Protein AF-A0A3N5C8G1-F1 (afdb_monomer)

Solvent-accessible surface area (backbone atoms only — not comparable to full-atom values): 5020 Å² total; per-residue (Å²): 137,82,77,80,75,76,78,77,74,81,70,20,55,48,63,59,35,57,64,35,57,73,52,83,60,84,82,40,59,55,26,54,50,26,53,46,54,69,70,42,82,82,54,69,60,76,42,79,52,66,65,67,54,49,55,49,41,72,78,60,56,88,48,101,56,43,66,65,40,45,56,55,52,47,55,53,49,63,74,75,104

InterPro domains:
  IPR010673 Protein of unknown function UPF0346 [MF_01538] (9-80)
  IPR010673 Protein of unknown function UPF0346 [NF010193] (11-80)
  IPR010673 Protein of unknown function UPF0346 [PIRSF037262] (11-80)
  IPR023089 YozE SAM-like domain [PF06855] (12-79)
  IPR036806 YozE SAM-like superfamily [G3DSA:1.10.150.260] (9-81)
  IPR036806 YozE SAM-like superfamily [SSF140652] (11-80)

Organism: NCBI:txid485577

Structure (mmCIF, N/CA/C/O backbone):
data_AF-A0A3N5C8G1-F1
#
_entry.id   AF-A0A3N5C8G1-F1
#
loop_
_atom_site.group_PDB
_atom_site.id
_atom_site.type_symbol
_atom_site.label_atom_id
_atom_site.label_alt_id
_atom_site.label_comp_id
_atom_site.label_asym_id
_atom_site.label_entity_id
_atom_site.label_seq_id
_atom_site.pdbx_PDB_ins_code
_atom_site.Cartn_x
_atom_site.Cartn_y
_atom_site.Cartn_z
_atom_site.occupancy
_atom_site.B_iso_or_equiv
_atom_site.auth_seq_id
_atom_site.auth_comp_id
_atom_site.auth_asym_id
_atom_site.auth_atom_id
_atom_site.pdbx_PDB_model_num
ATOM 1 N N . MET A 1 1 ? -40.672 2.166 11.267 1.00 38.19 1 MET A N 1
ATOM 2 C CA . MET A 1 1 ? -40.394 2.916 10.026 1.00 38.19 1 MET A CA 1
ATOM 3 C C . MET A 1 1 ? -38.940 2.641 9.680 1.00 38.19 1 MET A C 1
ATOM 5 O O . MET A 1 1 ? -38.049 3.242 10.257 1.00 38.19 1 MET A O 1
ATOM 9 N N . THR A 1 2 ? -38.709 1.591 8.895 1.00 35.94 2 THR A N 1
ATOM 10 C CA . THR A 1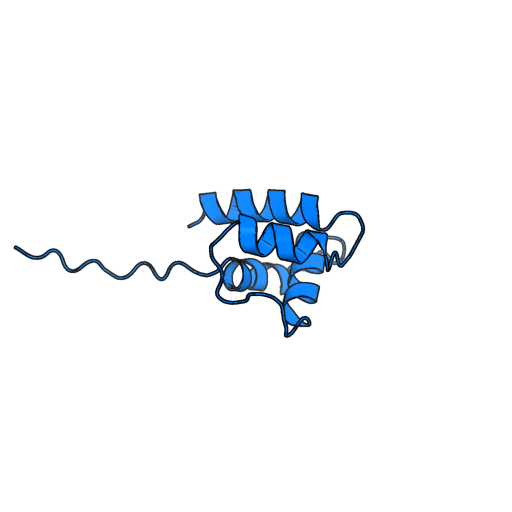 2 ? -37.372 1.065 8.594 1.00 35.94 2 THR A CA 1
ATOM 11 C C . THR A 1 2 ? -36.775 1.890 7.465 1.00 35.94 2 THR A C 1
ATOM 13 O O . THR A 1 2 ? -37.254 1.814 6.335 1.00 35.94 2 THR A O 1
ATOM 16 N N . LEU A 1 3 ? -35.754 2.691 7.765 1.00 47.12 3 LEU A N 1
ATOM 17 C CA . LEU A 1 3 ? -34.921 3.289 6.730 1.00 47.12 3 LEU A CA 1
ATOM 18 C C . LEU A 1 3 ? -34.078 2.156 6.144 1.00 47.12 3 LEU A C 1
ATOM 20 O O . LEU A 1 3 ? -33.257 1.560 6.838 1.00 47.12 3 LEU A O 1
ATOM 24 N N . LYS A 1 4 ? -34.351 1.797 4.886 1.00 45.47 4 LYS A N 1
ATOM 25 C CA . LYS A 1 4 ? -33.485 0.919 4.101 1.00 45.47 4 LYS A CA 1
ATOM 26 C C . LYS A 1 4 ? -32.120 1.602 4.030 1.00 45.47 4 LYS A C 1
ATOM 28 O O . LYS A 1 4 ? -31.981 2.590 3.320 1.00 45.47 4 LYS A O 1
ATOM 33 N N . GLY A 1 5 ? -31.154 1.108 4.800 1.00 41.97 5 GLY A N 1
ATOM 34 C CA . GLY A 1 5 ? -29.760 1.489 4.641 1.00 41.97 5 GLY A CA 1
ATOM 35 C C . GLY A 1 5 ? -29.324 1.063 3.249 1.00 41.97 5 GLY A C 1
ATOM 36 O O . GLY A 1 5 ? -29.205 -0.132 2.976 1.00 41.97 5 GLY A O 1
ATOM 37 N N . GLU A 1 6 ? -29.168 2.028 2.349 1.00 43.03 6 GLU A N 1
ATOM 38 C CA . GLU A 1 6 ? -28.446 1.805 1.106 1.00 43.03 6 GLU A CA 1
ATOM 39 C C . GLU A 1 6 ? -27.047 1.324 1.495 1.00 43.03 6 GLU A C 1
ATOM 41 O O . GLU A 1 6 ? -26.322 2.000 2.222 1.00 43.03 6 GLU A O 1
ATOM 46 N N . GLY A 1 7 ? -26.721 0.086 1.123 1.00 44.16 7 GLY A N 1
ATOM 47 C CA . GLY A 1 7 ? -25.473 -0.549 1.510 1.00 44.16 7 GLY A CA 1
ATOM 48 C C . GLY A 1 7 ? -24.291 0.203 0.916 1.00 44.16 7 GLY A C 1
ATOM 49 O O . GLY A 1 7 ? -23.941 -0.023 -0.242 1.00 44.16 7 GLY A O 1
ATOM 50 N N . VAL A 1 8 ? -23.653 1.053 1.722 1.00 49.41 8 VAL A N 1
ATOM 51 C CA . VAL A 1 8 ? -22.275 1.483 1.491 1.00 49.41 8 VAL A CA 1
ATOM 52 C C . VAL A 1 8 ? -21.458 0.197 1.459 1.00 49.41 8 VAL A C 1
ATOM 54 O O . VAL A 1 8 ? -21.242 -0.447 2.485 1.00 49.41 8 VAL A O 1
ATOM 57 N N . ARG A 1 9 ? -21.082 -0.262 0.262 1.00 55.19 9 ARG A N 1
ATOM 58 C CA . ARG A 1 9 ? -20.100 -1.338 0.139 1.00 55.19 9 ARG A CA 1
ATOM 59 C C . ARG A 1 9 ? -18.793 -0.754 0.649 1.00 55.19 9 ARG A C 1
ATOM 61 O O . ARG A 1 9 ? -18.108 -0.092 -0.124 1.00 55.19 9 ARG A O 1
ATOM 68 N N . LEU A 1 10 ? -18.483 -0.972 1.928 1.00 66.69 10 LEU A N 1
ATOM 69 C CA . LEU A 1 10 ? -17.160 -0.716 2.490 1.00 66.69 10 LEU A CA 1
ATOM 70 C C . LEU A 1 10 ? -16.162 -1.464 1.606 1.00 66.69 10 LEU A C 1
ATOM 72 O O . LEU A 1 10 ? -16.081 -2.694 1.609 1.00 66.69 10 LEU A O 1
ATOM 76 N N . ARG A 1 11 ? -15.515 -0.717 0.716 1.00 86.69 11 ARG A N 1
ATOM 77 C CA . ARG A 1 11 ? -14.539 -1.245 -0.225 1.00 86.69 11 ARG A CA 1
ATOM 78 C C . ARG A 1 11 ? -13.340 -1.663 0.616 1.00 86.69 11 ARG A C 1
ATOM 80 O O . ARG A 1 11 ? -12.825 -0.824 1.329 1.00 86.69 11 ARG A O 1
ATOM 87 N N . SER A 1 12 ? -12.887 -2.916 0.543 1.00 94.44 12 SER A N 1
ATOM 88 C CA . SER A 1 12 ? -11.670 -3.307 1.271 1.00 94.44 12 SER A CA 1
ATOM 89 C C . SER A 1 12 ? -10.477 -2.447 0.853 1.00 94.44 12 SER A C 1
ATOM 91 O O . SER A 1 12 ? -10.422 -1.972 -0.289 1.00 94.44 12 SER A O 1
ATOM 93 N N . PHE A 1 13 ? -9.493 -2.301 1.741 1.00 96.00 13 PHE A N 1
ATOM 94 C CA . PHE A 1 13 ? -8.278 -1.538 1.445 1.00 96.00 13 PHE A CA 1
ATOM 95 C C . PHE A 1 13 ? -7.598 -2.032 0.158 1.00 96.00 13 PHE A C 1
ATOM 97 O O . PHE A 1 13 ? -7.177 -1.246 -0.687 1.00 96.00 13 PHE A O 1
ATOM 104 N N . TYR A 1 14 ? -7.605 -3.348 -0.071 1.00 97.19 14 TYR A N 1
ATOM 105 C CA . TYR A 1 14 ? -7.138 -3.941 -1.323 1.00 97.19 14 TYR A CA 1
ATOM 106 C C . TYR A 1 14 ? -7.837 -3.369 -2.563 1.00 97.19 14 TYR A C 1
ATOM 108 O O . TYR A 1 14 ? -7.178 -2.953 -3.515 1.00 97.19 14 TYR A O 1
ATOM 116 N N . HIS A 1 15 ? -9.171 -3.320 -2.565 1.00 94.94 15 HIS A N 1
ATOM 117 C CA . HIS A 1 15 ? -9.923 -2.783 -3.699 1.00 94.94 15 HIS A CA 1
ATOM 118 C C . HIS A 1 15 ? -9.697 -1.277 -3.882 1.00 94.94 15 HIS A C 1
ATOM 120 O O . HIS A 1 15 ? -9.771 -0.792 -5.011 1.00 94.94 15 HIS A O 1
ATOM 126 N N . TYR A 1 16 ? -9.442 -0.533 -2.802 1.00 95.00 16 TYR A N 1
ATOM 127 C CA . TYR A 1 16 ? -9.011 0.863 -2.881 1.00 95.00 16 TYR A CA 1
ATOM 128 C C . TYR A 1 16 ? -7.655 0.976 -3.595 1.00 95.00 16 TYR A C 1
ATOM 130 O O . TYR A 1 16 ? -7.541 1.688 -4.595 1.00 95.00 16 TYR A O 1
ATOM 138 N N . MET A 1 17 ? -6.673 0.170 -3.180 1.00 96.62 17 MET A N 1
ATOM 139 C CA . MET A 1 17 ? -5.320 0.179 -3.742 1.00 96.62 17 MET A CA 1
ATOM 140 C C . MET A 1 17 ? -5.260 -0.200 -5.226 1.00 96.62 17 MET A C 1
ATOM 142 O O . MET A 1 17 ? -4.372 0.261 -5.940 1.00 96.62 17 MET A O 1
ATOM 146 N N . MET A 1 18 ? -6.220 -0.972 -5.747 1.00 95.94 18 MET A N 1
ATOM 147 C CA . MET A 1 18 ? -6.245 -1.330 -7.175 1.00 95.94 18 MET A CA 1
ATOM 148 C C . MET A 1 18 ? -6.325 -0.120 -8.119 1.00 95.94 18 MET A C 1
ATOM 150 O O . MET A 1 18 ? -5.881 -0.230 -9.261 1.00 95.94 18 MET A O 1
ATOM 154 N N . ALA A 1 19 ? -6.818 1.037 -7.658 1.00 93.56 19 ALA A N 1
ATOM 155 C CA . ALA A 1 19 ? -6.798 2.272 -8.444 1.00 93.56 19 ALA A CA 1
ATOM 156 C C . ALA A 1 19 ? -5.365 2.763 -8.742 1.00 93.56 19 ALA A C 1
ATOM 158 O O . ALA A 1 19 ? -5.103 3.267 -9.834 1.00 93.56 19 ALA A O 1
ATOM 159 N N . TYR A 1 20 ? -4.418 2.543 -7.823 1.00 94.88 20 TYR A N 1
ATOM 160 C CA . TYR A 1 20 ? -3.033 3.008 -7.959 1.00 94.88 20 TYR A CA 1
ATOM 161 C C . TYR A 1 20 ? -2.230 2.215 -8.992 1.00 94.88 20 TYR A C 1
ATOM 163 O O . TYR A 1 20 ? -1.228 2.702 -9.506 1.00 94.88 20 TYR A O 1
ATOM 171 N N . ARG A 1 21 ? -2.686 1.021 -9.390 1.00 93.75 21 ARG A N 1
ATOM 172 C CA . ARG A 1 21 ? -2.016 0.239 -10.445 1.00 93.75 21 ARG A CA 1
ATOM 173 C C . ARG A 1 21 ? -2.042 0.928 -11.810 1.00 93.75 21 ARG A C 1
ATOM 175 O O . ARG A 1 21 ? -1.160 0.668 -12.628 1.00 93.75 21 ARG A O 1
ATOM 182 N N . GLY A 1 22 ? -3.037 1.789 -12.044 1.00 87.25 22 GLY A N 1
ATOM 183 C CA . GLY A 1 22 ? -3.192 2.582 -13.266 1.00 87.25 22 GLY A CA 1
ATOM 184 C C . GLY A 1 22 ? -2.437 3.915 -13.268 1.00 87.25 22 GLY A C 1
ATOM 185 O O . GLY A 1 22 ? -2.506 4.632 -14.265 1.00 87.25 22 GLY A O 1
ATOM 186 N N . VAL A 1 23 ? -1.736 4.265 -12.183 1.00 89.00 23 VAL A N 1
ATOM 187 C CA . VAL A 1 23 ? -0.942 5.500 -12.098 1.00 89.00 23 VAL A CA 1
ATOM 188 C C . VAL A 1 23 ? 0.240 5.423 -13.069 1.00 89.00 23 VAL A C 1
ATOM 190 O O . VAL A 1 23 ? 0.914 4.396 -13.169 1.00 89.00 23 VAL A O 1
ATOM 193 N N . GLN A 1 24 ? 0.463 6.509 -13.817 1.00 86.62 24 GLN A N 1
ATOM 194 C CA . GLN A 1 24 ? 1.530 6.584 -14.823 1.00 86.62 24 GLN A CA 1
ATOM 195 C C . GLN A 1 24 ? 2.920 6.742 -14.209 1.00 86.62 24 GLN A C 1
ATOM 197 O O . GLN A 1 24 ? 3.900 6.315 -14.818 1.00 86.62 24 GLN A O 1
ATOM 202 N N . ASP A 1 25 ? 3.005 7.346 -13.023 1.00 93.06 25 ASP A N 1
ATOM 203 C CA . ASP A 1 25 ? 4.266 7.473 -12.309 1.00 93.06 25 ASP A CA 1
ATOM 204 C C . ASP A 1 25 ? 4.720 6.101 -11.796 1.00 93.06 25 ASP A C 1
ATOM 206 O O . ASP A 1 25 ? 4.149 5.520 -10.874 1.00 93.06 25 ASP A O 1
ATOM 210 N N . VAL A 1 26 ? 5.753 5.564 -12.439 1.00 84.38 26 VAL A N 1
ATOM 211 C CA . VAL A 1 26 ? 6.338 4.260 -12.111 1.00 84.38 26 VAL A CA 1
ATOM 212 C C . VAL A 1 26 ? 7.139 4.277 -10.811 1.00 84.38 26 VAL A C 1
ATOM 214 O O . VAL A 1 26 ? 7.447 3.204 -10.296 1.00 84.38 26 VAL A O 1
ATOM 217 N N . LEU A 1 27 ? 7.492 5.463 -10.305 1.00 90.38 27 LEU A N 1
ATOM 218 C CA . LEU A 1 27 ? 8.236 5.642 -9.060 1.00 90.38 27 LEU A CA 1
ATOM 219 C C . LEU A 1 27 ? 7.316 5.893 -7.860 1.00 90.38 27 LEU A C 1
ATOM 221 O O . LEU A 1 27 ? 7.814 5.983 -6.738 1.00 90.38 27 LEU A O 1
ATOM 225 N N . ASP A 1 28 ? 5.999 5.977 -8.072 1.00 94.88 28 ASP A N 1
ATOM 226 C CA . ASP A 1 28 ? 5.034 6.125 -6.987 1.00 94.88 28 ASP A CA 1
ATOM 227 C C . ASP A 1 28 ? 5.058 4.869 -6.087 1.00 94.88 28 ASP A C 1
ATOM 229 O O . ASP A 1 28 ? 4.744 3.758 -6.543 1.00 94.88 28 ASP A O 1
ATOM 233 N N . PRO A 1 29 ? 5.402 5.001 -4.794 1.00 96.31 29 PRO A N 1
ATOM 234 C CA . PRO A 1 29 ? 5.469 3.859 -3.894 1.00 96.31 29 PRO A CA 1
ATOM 235 C C . PRO A 1 29 ? 4.094 3.208 -3.667 1.00 96.31 29 PRO A C 1
ATOM 237 O O . PRO A 1 29 ? 4.024 1.991 -3.483 1.00 96.31 29 PRO A O 1
ATOM 240 N N . LYS A 1 30 ? 2.980 3.950 -3.758 1.00 97.06 30 LYS A N 1
ATOM 241 C CA . LYS A 1 30 ? 1.622 3.382 -3.658 1.00 97.06 30 LYS A CA 1
ATOM 242 C C . LYS A 1 30 ? 1.299 2.512 -4.862 1.00 97.06 30 LYS A C 1
ATOM 244 O O . LYS A 1 30 ? 0.654 1.473 -4.712 1.00 97.06 30 LYS A O 1
ATOM 249 N N . LYS A 1 31 ? 1.799 2.877 -6.049 1.00 96.88 31 LYS A N 1
ATOM 250 C CA . LYS A 1 31 ? 1.734 2.011 -7.232 1.00 96.88 31 LYS A CA 1
ATOM 251 C C . LYS A 1 31 ? 2.523 0.723 -6.996 1.00 96.88 31 LYS A C 1
ATOM 253 O O . LYS A 1 31 ? 2.001 -0.360 -7.266 1.00 96.88 31 LYS A O 1
ATOM 258 N N . GLN A 1 32 ? 3.748 0.826 -6.478 1.00 96.88 32 GLN A N 1
ATOM 259 C CA . GLN A 1 32 ? 4.578 -0.340 -6.166 1.00 96.88 32 GLN A CA 1
ATOM 260 C C . GLN A 1 32 ? 3.889 -1.272 -5.156 1.00 96.88 32 GLN A C 1
ATOM 262 O O . GLN A 1 32 ? 3.834 -2.484 -5.380 1.00 96.88 32 GLN A O 1
ATOM 267 N N . LEU A 1 33 ? 3.312 -0.711 -4.089 1.00 97.94 33 LEU A N 1
ATOM 268 C CA . LEU A 1 33 ? 2.549 -1.456 -3.089 1.00 97.94 33 LEU A CA 1
ATOM 269 C C . LEU A 1 33 ? 1.324 -2.137 -3.712 1.00 97.94 33 LEU A C 1
ATOM 271 O O . LEU A 1 33 ? 1.132 -3.336 -3.526 1.00 97.94 33 LEU A O 1
ATOM 275 N N . ALA A 1 34 ? 0.538 -1.416 -4.515 1.00 97.69 34 ALA A N 1
ATOM 276 C CA . ALA A 1 34 ? -0.643 -1.963 -5.178 1.00 97.69 34 ALA A CA 1
ATOM 277 C C . ALA A 1 34 ? -0.312 -3.104 -6.155 1.00 97.69 34 ALA A C 1
ATOM 279 O O . ALA A 1 34 ? -1.041 -4.097 -6.228 1.00 97.69 34 ALA A O 1
ATOM 280 N N . ASP A 1 35 ? 0.782 -2.980 -6.911 1.00 97.12 35 ASP A N 1
ATOM 281 C CA . ASP A 1 35 ? 1.241 -4.032 -7.818 1.00 97.12 35 ASP A CA 1
ATOM 282 C C . ASP A 1 35 ? 1.734 -5.270 -7.064 1.00 97.12 35 ASP A C 1
ATOM 284 O O . ASP A 1 35 ? 1.522 -6.389 -7.538 1.00 97.12 35 ASP A O 1
ATOM 288 N N . TRP A 1 36 ? 2.367 -5.093 -5.901 1.00 97.69 36 TRP A N 1
ATOM 289 C CA . TRP A 1 36 ? 2.742 -6.208 -5.038 1.00 97.69 36 TRP A CA 1
ATOM 290 C C . TRP A 1 36 ? 1.512 -6.891 -4.428 1.00 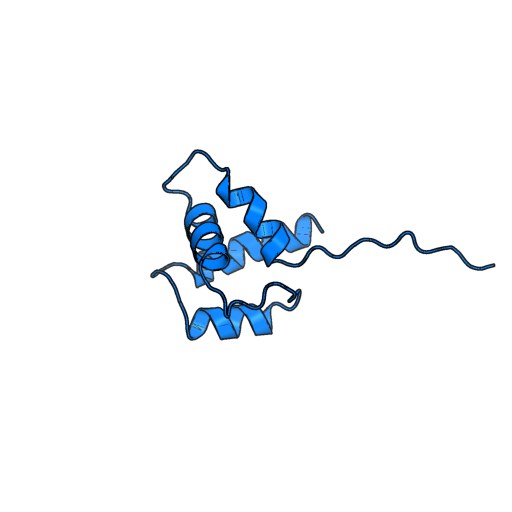97.69 36 TRP A C 1
ATOM 292 O O . TRP A 1 36 ? 1.348 -8.093 -4.622 1.00 97.69 36 TRP A O 1
ATOM 302 N N . MET A 1 37 ? 0.592 -6.132 -3.819 1.00 97.69 37 MET A N 1
ATOM 303 C CA . MET A 1 37 ? -0.659 -6.650 -3.237 1.00 97.69 37 MET A CA 1
ATOM 304 C C . MET A 1 37 ? -1.477 -7.462 -4.247 1.00 97.69 37 MET A C 1
ATOM 306 O O . MET A 1 37 ? -2.111 -8.453 -3.899 1.00 97.69 37 MET A O 1
ATOM 310 N N . PHE A 1 38 ? -1.489 -7.041 -5.516 1.00 97.25 38 PHE A N 1
ATOM 311 C CA . PHE A 1 38 ? -2.174 -7.769 -6.583 1.00 97.25 38 PHE A CA 1
ATOM 312 C C . PHE A 1 38 ? -1.538 -9.134 -6.881 1.00 97.25 38 PHE A C 1
ATOM 314 O O . PHE A 1 38 ? -2.258 -10.098 -7.151 1.00 97.25 38 PHE A O 1
ATOM 321 N N . LYS A 1 39 ? -0.201 -9.201 -6.878 1.00 97.31 39 LYS A N 1
ATOM 322 C CA . LYS A 1 39 ? 0.572 -10.416 -7.185 1.00 97.31 39 LYS A CA 1
ATOM 323 C C . LYS A 1 39 ? 0.625 -11.384 -6.007 1.00 97.31 39 LYS A C 1
ATOM 325 O O . LYS A 1 39 ? 0.770 -12.586 -6.226 1.00 97.31 39 LYS A O 1
ATOM 330 N N . ASP A 1 40 ? 0.508 -10.865 -4.793 1.00 97.38 40 ASP A N 1
ATOM 331 C CA . ASP A 1 40 ? 0.424 -11.666 -3.587 1.00 97.38 40 ASP A CA 1
ATOM 332 C C . ASP A 1 40 ? -0.968 -12.323 -3.477 1.00 97.38 40 ASP A C 1
ATOM 334 O O . ASP A 1 40 ? -2.022 -11.677 -3.546 1.00 97.38 40 ASP A O 1
ATOM 338 N N . HIS A 1 41 ? -0.979 -13.651 -3.395 1.00 95.81 41 HIS A N 1
ATOM 339 C CA . HIS A 1 41 ? -2.209 -14.433 -3.293 1.00 95.81 41 HIS A CA 1
ATOM 340 C C . HIS A 1 41 ? -2.684 -14.556 -1.846 1.00 95.81 41 HIS A C 1
ATOM 342 O O . HIS A 1 41 ? -3.893 -14.668 -1.643 1.00 95.81 41 HIS A O 1
ATOM 348 N N . ASP A 1 42 ? -1.759 -14.471 -0.889 1.00 97.06 42 ASP A N 1
ATOM 349 C CA . ASP A 1 42 ? -2.010 -14.644 0.541 1.00 97.06 42 ASP A CA 1
ATOM 350 C C . ASP A 1 42 ? -2.375 -13.316 1.222 1.00 97.06 42 ASP A C 1
ATOM 352 O O . ASP A 1 42 ? -2.912 -13.311 2.330 1.00 97.06 42 ASP A O 1
ATOM 356 N N . PHE A 1 43 ? -2.174 -12.187 0.528 1.00 97.81 43 PHE A N 1
ATOM 357 C CA . PHE A 1 43 ? -2.588 -10.869 1.005 1.00 97.81 43 PHE A CA 1
ATOM 358 C C . PHE A 1 43 ? -4.079 -10.863 1.412 1.00 97.81 43 PHE A C 1
ATOM 360 O O . PHE A 1 43 ? -4.921 -11.345 0.646 1.00 97.81 43 PHE A O 1
ATOM 367 N N . PRO A 1 44 ? -4.467 -10.260 2.553 1.00 96.94 44 PRO A N 1
ATOM 368 C CA . PRO A 1 44 ? -5.849 -10.250 3.043 1.00 96.94 44 PRO A CA 1
ATOM 369 C C . PRO A 1 44 ? -6.767 -9.311 2.225 1.00 96.94 44 PRO A C 1
ATOM 371 O O . PRO A 1 44 ? -7.171 -8.231 2.65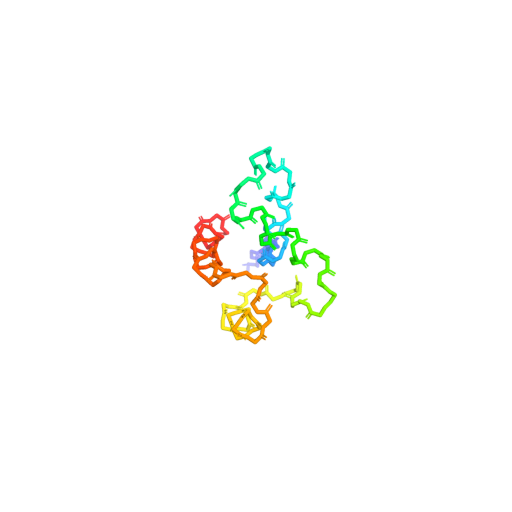8 1.00 96.94 44 PRO A O 1
ATOM 374 N N . LYS A 1 45 ? -7.156 -9.727 1.009 1.00 96.69 45 LYS A N 1
ATOM 375 C CA . LYS A 1 45 ? -7.883 -8.901 0.008 1.00 96.69 45 LYS A CA 1
ATOM 376 C C . LYS A 1 45 ? -9.259 -8.407 0.457 1.00 96.69 45 LYS A C 1
ATOM 378 O O . LYS A 1 45 ? -9.805 -7.470 -0.131 1.00 96.69 45 LYS A O 1
ATOM 383 N N . HIS A 1 46 ? -9.840 -9.034 1.471 1.00 95.12 46 HIS A N 1
ATOM 384 C CA . HIS A 1 46 ? -11.157 -8.685 1.999 1.00 95.12 46 HIS A CA 1
ATOM 385 C C . HIS A 1 46 ? -11.092 -7.886 3.302 1.00 95.12 46 HIS A C 1
ATOM 387 O O . HIS A 1 46 ? -12.137 -7.424 3.754 1.00 95.12 46 HIS A O 1
ATOM 393 N N . SER A 1 47 ? -9.899 -7.685 3.868 1.00 94.75 47 SER A N 1
ATOM 394 C CA . SER A 1 47 ? -9.760 -6.968 5.128 1.00 94.75 47 SER A CA 1
ATOM 395 C C . SER A 1 47 ? -10.012 -5.467 4.972 1.00 94.75 47 SER A C 1
ATOM 397 O O . SER A 1 47 ? -9.624 -4.820 3.991 1.00 94.75 47 SER A O 1
ATOM 399 N N . THR A 1 48 ? -10.693 -4.922 5.973 1.00 94.25 48 THR A N 1
ATOM 400 C CA . THR A 1 48 ? -10.860 -3.487 6.232 1.00 94.25 48 THR A CA 1
ATOM 401 C C . THR A 1 48 ? -10.261 -3.107 7.589 1.00 94.25 48 THR A C 1
ATOM 403 O O . THR A 1 48 ? -10.548 -2.023 8.089 1.00 94.25 48 THR A O 1
ATOM 406 N N . ASN A 1 49 ? -9.497 -4.005 8.221 1.00 95.56 49 ASN A N 1
ATOM 407 C CA . ASN A 1 49 ? -8.889 -3.800 9.529 1.00 95.56 49 ASN A CA 1
ATOM 408 C C . ASN A 1 49 ? -7.420 -3.378 9.357 1.00 95.56 49 ASN A C 1
ATOM 410 O O . ASN A 1 49 ? -6.683 -3.994 8.589 1.00 95.56 49 ASN A O 1
ATOM 414 N N . TYR A 1 50 ? -7.027 -2.297 10.035 1.00 96.75 50 TYR A N 1
ATOM 415 C CA . TYR A 1 50 ? -5.680 -1.739 9.924 1.00 96.75 50 TYR A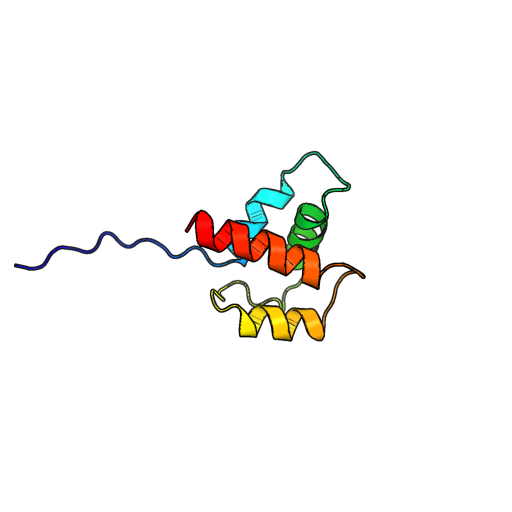 CA 1
ATOM 416 C C . TYR A 1 50 ? -4.644 -2.707 10.484 1.00 96.75 50 TYR A C 1
ATOM 418 O O . TYR A 1 50 ? -3.650 -2.985 9.823 1.00 96.75 50 TYR A O 1
ATOM 426 N N . GLU A 1 51 ? -4.906 -3.239 11.679 1.00 97.94 51 GLU A N 1
ATOM 427 C CA . GLU A 1 51 ? -3.977 -4.097 12.407 1.00 97.94 51 GLU A CA 1
ATOM 428 C C . GLU A 1 51 ? -3.672 -5.381 11.625 1.00 97.94 51 GLU 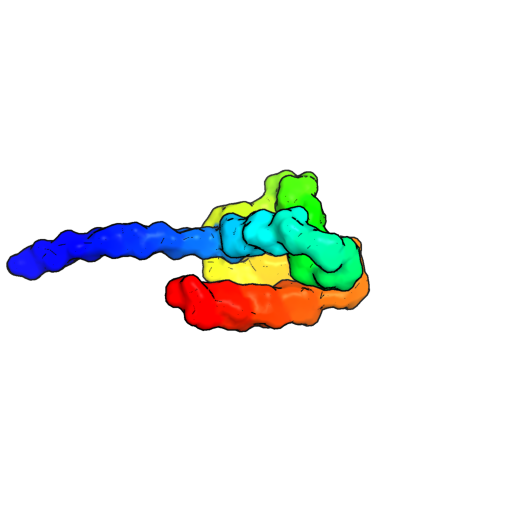A C 1
ATOM 430 O O . GLU A 1 51 ? -2.512 -5.721 11.445 1.00 97.94 51 GLU A O 1
ATOM 435 N N . GLU A 1 52 ? -4.683 -6.035 11.048 1.00 98.00 52 GLU A N 1
ATOM 436 C CA . GLU A 1 52 ? -4.520 -7.248 10.237 1.00 98.00 52 GLU A CA 1
ATOM 437 C C . GLU A 1 52 ? -3.606 -7.020 9.022 1.00 98.00 52 GLU A C 1
ATOM 439 O O . GLU A 1 52 ? -2.775 -7.869 8.693 1.00 98.00 52 GLU A O 1
ATOM 444 N N . ILE A 1 53 ? -3.740 -5.876 8.343 1.00 97.81 53 ILE A N 1
ATOM 445 C CA . ILE A 1 53 ? -2.910 -5.551 7.176 1.00 97.81 53 ILE A CA 1
ATOM 446 C C . ILE A 1 53 ? -1.514 -5.087 7.609 1.00 97.81 53 ILE A C 1
ATOM 448 O O . ILE A 1 53 ? -0.534 -5.464 6.965 1.00 97.81 53 ILE A O 1
ATOM 452 N N . SER A 1 54 ? -1.416 -4.313 8.694 1.00 98.00 54 SER A N 1
ATOM 453 C CA . SER A 1 54 ? -0.146 -3.879 9.284 1.00 98.00 54 SER A CA 1
ATOM 454 C C . SER A 1 54 ? 0.695 -5.084 9.698 1.00 98.00 54 SER A C 1
ATOM 456 O O . SER A 1 54 ? 1.817 -5.231 9.218 1.00 98.00 54 SER A O 1
ATOM 458 N N . ASP A 1 55 ? 0.122 -6.002 10.481 1.00 98.19 55 ASP A N 1
ATOM 459 C CA . ASP A 1 55 ? 0.770 -7.243 10.9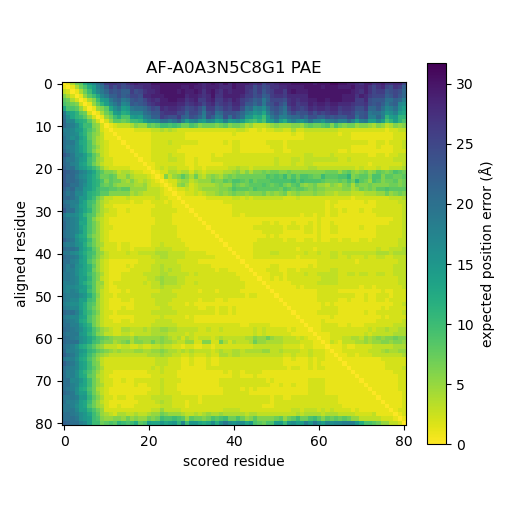12 1.00 98.19 55 ASP A CA 1
ATOM 460 C C . ASP A 1 55 ? 1.248 -8.050 9.696 1.00 98.19 55 ASP A C 1
ATOM 462 O O . ASP A 1 55 ? 2.394 -8.498 9.640 1.00 98.19 55 ASP A O 1
ATOM 466 N N . TYR A 1 56 ? 0.403 -8.196 8.668 1.00 98.19 56 TYR A N 1
ATOM 467 C CA . TYR A 1 56 ? 0.790 -8.898 7.445 1.00 98.19 56 TYR A CA 1
ATOM 468 C C . TYR A 1 56 ? 2.004 -8.248 6.763 1.00 98.19 56 TYR A C 1
ATOM 470 O O . TYR A 1 56 ? 2.934 -8.952 6.364 1.00 98.19 56 TYR A O 1
ATOM 478 N N . LEU A 1 57 ? 2.017 -6.919 6.633 1.00 97.69 57 LEU A N 1
ATOM 479 C CA . LEU A 1 57 ? 3.102 -6.174 5.993 1.00 97.69 57 LEU A CA 1
ATOM 480 C C . LEU A 1 57 ? 4.393 -6.163 6.817 1.00 97.69 57 LEU A C 1
ATOM 482 O O . LEU A 1 57 ? 5.470 -6.133 6.224 1.00 97.69 57 LEU A O 1
ATOM 486 N N . GLU A 1 58 ? 4.319 -6.233 8.145 1.00 97.00 58 GLU A N 1
ATOM 487 C CA . GLU A 1 58 ? 5.505 -6.372 8.996 1.00 97.00 58 GLU A CA 1
ATOM 488 C C . GLU A 1 58 ? 6.255 -7.681 8.709 1.00 97.00 58 GLU A C 1
ATOM 490 O O . GLU A 1 58 ? 7.485 -7.683 8.615 1.00 97.00 58 GLU A O 1
ATOM 495 N N . PHE A 1 59 ? 5.529 -8.784 8.489 1.00 96.44 59 PHE A N 1
ATOM 496 C CA . PHE A 1 59 ? 6.131 -10.086 8.173 1.00 96.44 59 PHE A CA 1
ATOM 497 C C . PHE A 1 59 ? 6.473 -10.275 6.688 1.00 96.44 59 PHE A C 1
ATOM 499 O O . PHE A 1 59 ? 7.401 -11.022 6.371 1.00 96.44 59 PHE A O 1
ATOM 506 N N . HIS A 1 60 ? 5.759 -9.607 5.777 1.00 95.88 60 HIS A N 1
ATOM 507 C CA . HIS A 1 60 ? 5.866 -9.824 4.326 1.00 95.88 60 HIS A CA 1
ATOM 508 C C . HIS A 1 60 ? 6.326 -8.580 3.554 1.00 95.88 60 HIS A C 1
ATOM 510 O O . HIS A 1 60 ? 6.054 -8.464 2.359 1.00 95.88 60 HIS A O 1
ATOM 516 N N . SER A 1 61 ? 7.008 -7.646 4.225 1.00 92.62 61 SER A N 1
ATOM 517 C CA . SER A 1 61 ? 7.349 -6.330 3.675 1.00 92.62 61 SER A CA 1
ATOM 518 C C . SER A 1 61 ? 7.973 -6.414 2.269 1.00 92.62 61 SER A C 1
ATOM 520 O O . SER A 1 61 ? 9.067 -6.964 2.106 1.00 92.62 61 SER A O 1
ATOM 522 N N . PRO A 1 62 ? 7.312 -5.866 1.230 1.00 90.38 62 PRO A N 1
ATOM 523 C CA . PRO A 1 62 ? 7.769 -6.011 -0.152 1.00 90.38 62 PRO A CA 1
ATOM 524 C C . PRO A 1 62 ? 8.951 -5.123 -0.540 1.00 90.38 62 PRO A C 1
ATOM 526 O O . PRO A 1 62 ? 9.583 -5.357 -1.572 1.00 90.38 62 PRO A O 1
ATOM 529 N N . PHE A 1 63 ? 9.207 -4.067 0.232 1.00 95.19 63 PHE A N 1
ATOM 530 C CA . PHE A 1 63 ? 10.281 -3.100 0.012 1.00 95.19 63 PHE A CA 1
ATOM 531 C C . PHE A 1 63 ? 10.475 -2.224 1.258 1.00 95.19 63 PHE A C 1
ATOM 533 O O . PHE A 1 63 ? 9.578 -2.099 2.087 1.00 95.19 63 PHE A O 1
ATOM 540 N N . ASN A 1 64 ? 11.633 -1.565 1.365 1.00 92.69 64 ASN A N 1
ATOM 541 C CA . ASN A 1 64 ? 12.074 -0.855 2.577 1.00 92.69 64 ASN A CA 1
ATOM 542 C C . ASN A 1 64 ? 11.079 0.184 3.142 1.00 92.69 64 ASN A C 1
ATOM 544 O O . ASN A 1 64 ? 11.096 0.426 4.342 1.00 92.69 64 ASN A O 1
ATOM 548 N N . ASN A 1 65 ? 10.209 0.766 2.310 1.00 94.62 65 ASN A N 1
ATOM 549 C CA . ASN A 1 65 ? 9.250 1.808 2.706 1.00 94.62 65 ASN A CA 1
ATOM 550 C C . ASN A 1 65 ? 7.784 1.342 2.633 1.00 94.62 65 ASN A C 1
ATOM 552 O O . ASN A 1 65 ? 6.877 2.170 2.564 1.00 94.62 65 ASN A O 1
ATOM 556 N N . ALA A 1 66 ? 7.526 0.033 2.585 1.00 96.69 66 ALA A N 1
ATOM 557 C CA . ALA A 1 66 ? 6.173 -0.482 2.381 1.00 96.69 66 ALA A CA 1
ATOM 558 C C . ALA A 1 66 ? 5.212 -0.101 3.513 1.00 96.69 66 ALA A C 1
ATOM 560 O O . ALA A 1 66 ? 4.087 0.293 3.224 1.00 96.69 66 ALA A O 1
ATOM 561 N N . LEU A 1 67 ? 5.671 -0.149 4.768 1.00 97.75 67 LEU A N 1
ATOM 562 C CA . LEU A 1 67 ? 4.867 0.226 5.937 1.00 97.75 67 LEU A CA 1
ATOM 563 C C . LEU A 1 67 ? 4.511 1.716 5.931 1.00 97.75 67 LEU A C 1
ATOM 565 O O . LEU A 1 67 ? 3.340 2.053 5.991 1.00 97.75 67 LEU A O 1
ATOM 569 N N . SER A 1 68 ? 5.479 2.615 5.719 1.00 98.06 68 SER A N 1
ATOM 570 C CA . SER A 1 68 ? 5.171 4.052 5.645 1.00 98.06 68 SER A CA 1
ATOM 571 C C . SER A 1 68 ? 4.259 4.392 4.460 1.00 98.06 68 SER A C 1
ATOM 573 O O . SER A 1 68 ? 3.351 5.207 4.579 1.00 98.06 68 SER A O 1
ATOM 575 N N . THR A 1 69 ? 4.459 3.727 3.317 1.00 98.00 69 THR A N 1
ATOM 57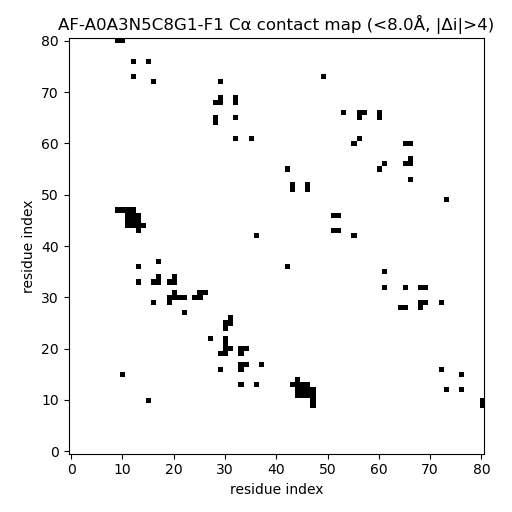6 C CA . THR A 1 69 ? 3.577 3.859 2.145 1.00 98.00 69 THR A CA 1
ATOM 577 C C . THR A 1 69 ? 2.160 3.376 2.453 1.00 98.00 69 THR A C 1
ATOM 579 O O . THR A 1 69 ? 1.183 3.977 2.003 1.00 98.00 69 THR A O 1
ATOM 582 N N . PHE A 1 70 ? 2.046 2.277 3.199 1.00 98.31 70 PHE A N 1
ATOM 583 C CA . PHE A 1 70 ? 0.777 1.745 3.668 1.00 98.31 70 PHE A CA 1
ATOM 584 C C . PHE A 1 70 ? 0.080 2.732 4.606 1.00 98.31 70 PHE A C 1
ATOM 586 O O . PHE A 1 70 ? -1.077 3.043 4.349 1.00 98.31 70 PHE A O 1
ATOM 593 N N . ASP A 1 71 ? 0.772 3.290 5.600 1.00 98.06 71 ASP A N 1
ATOM 594 C CA . ASP A 1 71 ? 0.208 4.255 6.555 1.00 98.06 71 ASP A CA 1
ATOM 595 C C . ASP A 1 71 ? -0.360 5.501 5.849 1.00 98.06 71 ASP A C 1
ATOM 597 O O . ASP A 1 71 ? -1.470 5.968 6.142 1.00 98.06 71 ASP A O 1
ATOM 601 N N . GLU A 1 72 ? 0.378 6.021 4.863 1.00 97.88 72 GLU A N 1
ATOM 602 C CA . GLU A 1 72 ? -0.063 7.134 4.016 1.00 97.88 72 GLU A CA 1
ATOM 603 C C . GLU A 1 72 ? -1.310 6.763 3.201 1.00 97.88 72 GLU A C 1
ATOM 605 O O . GLU A 1 72 ? -2.317 7.476 3.225 1.00 97.88 72 GLU A O 1
ATOM 610 N N . ALA A 1 73 ? -1.272 5.629 2.494 1.00 97.00 73 ALA A N 1
ATOM 611 C CA . ALA A 1 73 ? -2.395 5.162 1.687 1.00 97.00 73 ALA A CA 1
ATOM 612 C C . ALA A 1 73 ? -3.628 4.821 2.540 1.00 97.00 73 ALA A C 1
ATOM 614 O O . ALA A 1 73 ? -4.758 5.029 2.099 1.00 97.00 73 ALA A O 1
ATOM 615 N N . TRP A 1 74 ? -3.426 4.322 3.759 1.00 97.38 74 TRP A N 1
ATOM 616 C CA . TRP A 1 74 ? -4.487 4.012 4.708 1.00 97.38 74 TRP A CA 1
ATOM 617 C C . TRP A 1 74 ? -5.198 5.275 5.180 1.00 97.38 74 TRP A C 1
ATOM 619 O O . TRP A 1 74 ? -6.427 5.331 5.197 1.00 97.38 74 TRP A O 1
ATOM 629 N N . THR A 1 75 ? -4.436 6.319 5.504 1.00 96.38 75 THR A N 1
ATOM 630 C CA . THR A 1 75 ? -4.995 7.619 5.892 1.00 96.38 75 THR A CA 1
ATOM 631 C C . THR A 1 75 ? -5.898 8.175 4.787 1.00 96.38 75 THR A C 1
ATOM 633 O O . THR A 1 75 ? -7.021 8.604 5.060 1.00 96.38 75 THR A O 1
ATOM 636 N N . GLU A 1 76 ? -5.456 8.107 3.528 1.00 95.19 76 GLU A N 1
ATOM 63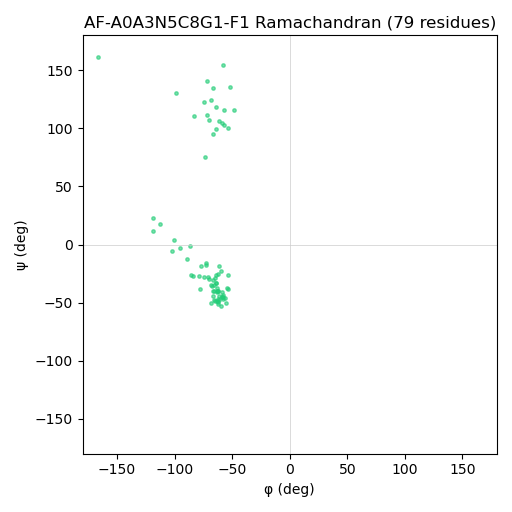7 C CA . GLU A 1 76 ? -6.258 8.521 2.369 1.00 95.19 76 GLU A CA 1
ATOM 638 C C . GLU A 1 76 ? -7.485 7.627 2.154 1.00 95.19 76 GLU A C 1
ATOM 640 O O . GLU A 1 76 ? -8.569 8.126 1.845 1.00 95.19 76 GLU A O 1
ATOM 645 N N . TYR A 1 77 ? -7.343 6.314 2.347 1.00 94.19 77 TYR A N 1
ATOM 646 C CA . TYR A 1 77 ? -8.445 5.359 2.264 1.00 94.19 77 TYR A CA 1
ATOM 647 C C . TYR A 1 77 ? -9.561 5.704 3.258 1.00 94.19 77 TYR A C 1
ATOM 649 O O . TYR A 1 77 ? -10.722 5.777 2.856 1.00 94.19 77 TYR A O 1
ATOM 657 N N . ILE A 1 78 ? -9.226 5.988 4.520 1.00 92.31 78 ILE A N 1
ATOM 658 C CA . ILE A 1 78 ? -10.208 6.350 5.556 1.00 92.31 78 ILE A CA 1
ATOM 659 C C . ILE A 1 78 ? -10.889 7.692 5.255 1.00 92.31 78 ILE A C 1
ATOM 661 O O . ILE A 1 78 ? -12.074 7.846 5.532 1.00 92.31 78 ILE A O 1
ATOM 665 N N . GLN A 1 79 ? -10.177 8.656 4.666 1.00 90.38 79 GLN A N 1
ATOM 666 C CA . GLN A 1 79 ? -10.753 9.957 4.300 1.00 90.38 79 GLN A CA 1
ATOM 667 C C . GLN A 1 79 ? -11.726 9.886 3.113 1.00 90.38 79 GLN A C 1
ATOM 669 O O . GLN A 1 79 ? -12.617 10.727 3.008 1.00 90.38 79 GLN A O 1
ATOM 674 N N . ASN A 1 80 ? -11.545 8.912 2.217 1.00 78.62 80 ASN A N 1
ATOM 675 C CA . ASN A 1 80 ? -12.356 8.733 1.008 1.00 78.62 80 ASN A CA 1
ATOM 676 C C . ASN A 1 80 ? -13.428 7.630 1.133 1.00 78.62 80 ASN A C 1
ATOM 678 O O . ASN A 1 80 ? -14.083 7.319 0.132 1.00 78.62 80 ASN A O 1
ATOM 682 N N . SER A 1 81 ? -13.574 7.015 2.315 1.00 69.69 81 SER A N 1
ATOM 683 C CA . SER A 1 81 ? -14.520 5.917 2.590 1.00 69.69 81 SER A CA 1
ATOM 684 C C . SER A 1 81 ? -15.835 6.374 3.214 1.00 69.69 81 SER A C 1
ATOM 686 O O . SER A 1 81 ? -15.851 7.413 3.908 1.00 69.69 81 SER A O 1
#

Radius of gyration: 14.04 Å; Cα contacts (8 Å, |Δi|>4): 69; chains: 1; bounding box: 52×25×27 Å

Sequence (81 aa):
MTLKGEGVRLRSFYHYMMAYRGVQDVLDPKKQLADWMFKDHDFPKHSTNYEEISDYLEFHSPFNNALSTFDEAWTEYIQNS

pLDDT: mean 88.84, std 16.68, range [35.94, 98.31]

Secondary structure (DSSP, 8-state):
------------HHHHHGGGGG-S-TT-HHHHHHHHHHH-SSS-TT---HHHHHHHHHHH--STTHHHHHHHHHHHHHHT-

Mean predicted aligned e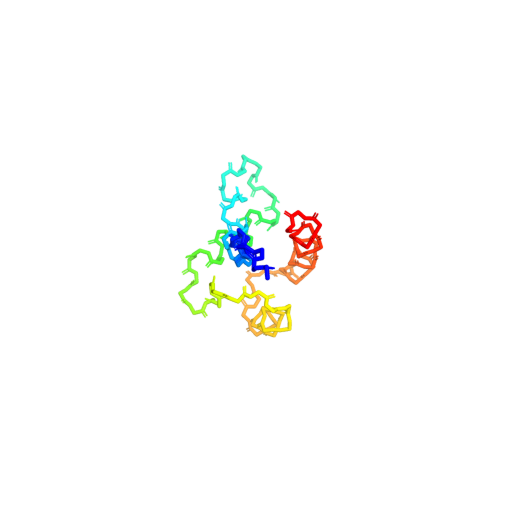rror: 5.99 Å

Nearest PDB structures (foldseek):
  2o6k-assembly1_A  TM=8.700E-01  e=3.376E-03  Staphylococcus aureus subsp. aureus MW2
  2o6k-assembly2_B  TM=8.761E-01  e=3.192E-03  Staphylococcus aureus subsp. aureus MW2
  2kvs-assembly1_A  TM=6.745E-01  e=1.375E-01  Staphylococcus aureus subsp. aureus MW2

Foldseek 3Di:
DDDPPPDPPLQALLNVLCVLCPDPPPPQVSNVLNVVLVVDPPQPRRDNDPVVNLVVCVVVVPDDCNNVSSVVSNVVSVVVD